Protein AF-A0A0A0N7A5-F1 (afdb_monomer)

Mean predicted aligned error: 13.53 Å

InterPro domains:
  IPR011050 Pectin lyase fold/virulence factor [SSF51126] (2-72)
  IPR012334 Pectin lyase fold [G3DSA:2.160.20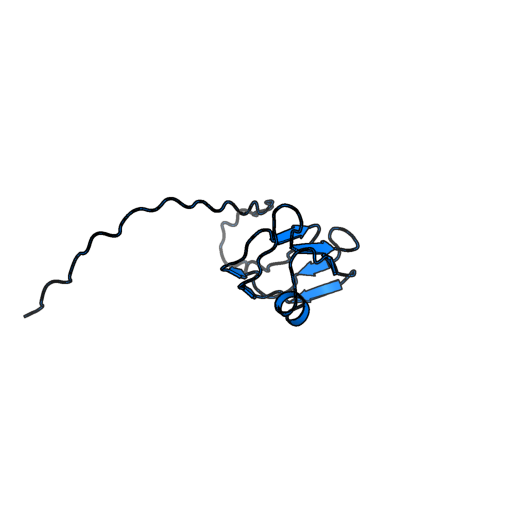.10] (1-86)
  IPR039513 PL-6 family [PF14592] (2-72)

pLDDT: mean 71.23, std 24.03, range [29.73, 95.0]

Solvent-accessible surface area (backbone atoms only — not comparable to full-atom values): 6859 Å² total; per-residue (Å²): 98,73,64,61,55,73,68,55,48,56,51,37,74,49,71,34,60,75,43,77,40,60,48,48,74,36,67,69,40,58,27,38,98,91,28,37,25,37,38,33,26,70,44,71,57,39,21,27,35,62,39,75,58,83,40,82,41,80,53,37,49,68,47,80,41,43,61,29,78,51,76,79,73,81,88,80,64,101,78,78,82,84,84,84,71,84,85,77,86,75,86,82,87,76,90,74,86,84,74,88,76,82,83,81,86,84,129

Foldseek 3Di:
DVVCLVPFAFQAEAEDEQDEDAEEERELHEYDPVGAHEYEYPAQARHEHAHYDYHYYNYYRYYYYRYHYDDPPVPDDPDDDDPPDDDDPDPDDDDDDDDDDDDDDDD

Secondary structure (DSSP, 8-state):
-HHHHHH--TT-EEEE-SEEEE--EEES-B--SSS-EEEEESSTTTEEEEES--EEES-BSEEEESEEE-------SS-PPP-------------------PPPPP-

Structure (mmCIF, N/CA/C/O backbone):
data_AF-A0A0A0N7A5-F1
#
_entry.id   AF-A0A0A0N7A5-F1
#
loop_
_atom_site.group_PDB
_atom_site.id
_atom_site.type_symbol
_atom_site.label_atom_id
_atom_site.label_alt_id
_atom_site.label_comp_id
_atom_site.label_asym_id
_atom_site.label_entity_id
_atom_site.label_seq_id
_atom_site.pdbx_PDB_ins_code
_atom_site.Cartn_x
_atom_site.Cartn_y
_atom_site.Cartn_z
_atom_site.occupancy
_atom_site.B_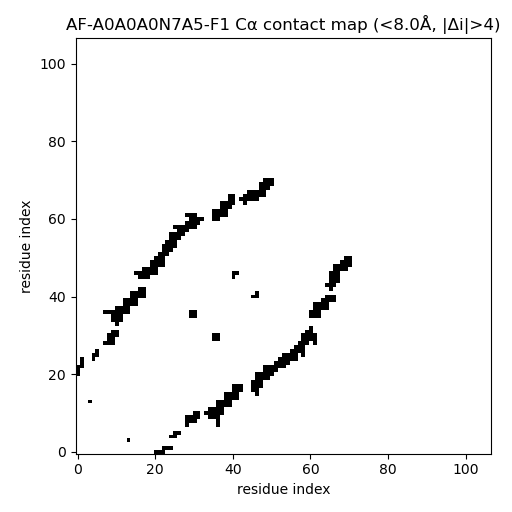iso_or_equiv
_atom_site.auth_seq_id
_atom_site.auth_comp_id
_atom_site.auth_asym_id
_atom_site.auth_atom_id
_atom_site.pdbx_PDB_model_num
ATOM 1 N N . MET A 1 1 ? -3.983 5.374 -8.886 1.00 60.38 1 MET A N 1
ATOM 2 C CA . MET A 1 1 ? -4.186 5.183 -7.429 1.00 60.38 1 MET A CA 1
ATOM 3 C C . MET A 1 1 ? -5.210 6.120 -6.815 1.00 60.38 1 MET A C 1
ATOM 5 O O . MET A 1 1 ? -6.037 5.637 -6.059 1.00 60.38 1 MET A O 1
ATOM 9 N N . LYS A 1 2 ? -5.195 7.425 -7.121 1.00 62.59 2 LYS A N 1
ATOM 10 C CA . LYS A 1 2 ? -6.071 8.411 -6.460 1.00 62.59 2 LYS A CA 1
ATOM 11 C C . LYS A 1 2 ? -7.569 8.039 -6.469 1.00 62.59 2 LYS A C 1
ATOM 13 O O . LYS A 1 2 ? -8.227 8.218 -5.454 1.00 62.59 2 LYS A O 1
ATOM 18 N N . SER A 1 3 ? -8.066 7.459 -7.563 1.00 63.38 3 SER A N 1
ATOM 19 C CA . SER A 1 3 ? -9.452 6.977 -7.684 1.00 63.38 3 SER A CA 1
ATOM 20 C C . SER A 1 3 ? -9.720 5.738 -6.821 1.00 63.38 3 SER A C 1
ATOM 22 O O . SER A 1 3 ? -10.666 5.724 -6.049 1.00 63.38 3 SER A O 1
ATOM 24 N N . ALA A 1 4 ? -8.818 4.750 -6.845 1.00 72.06 4 ALA A N 1
ATOM 25 C CA . ALA A 1 4 ? -8.959 3.522 -6.058 1.00 72.06 4 ALA A CA 1
ATOM 26 C C . ALA A 1 4 ? -9.029 3.789 -4.543 1.00 72.06 4 ALA A C 1
ATOM 28 O O . ALA A 1 4 ? -9.800 3.149 -3.842 1.00 72.06 4 ALA A O 1
ATOM 29 N N . PHE A 1 5 ? -8.279 4.771 -4.028 1.00 81.50 5 PHE A N 1
ATOM 30 C CA . PHE A 1 5 ? -8.390 5.173 -2.617 1.00 81.50 5 PHE A CA 1
ATOM 31 C C . PHE A 1 5 ? -9.694 5.911 -2.318 1.00 81.50 5 PHE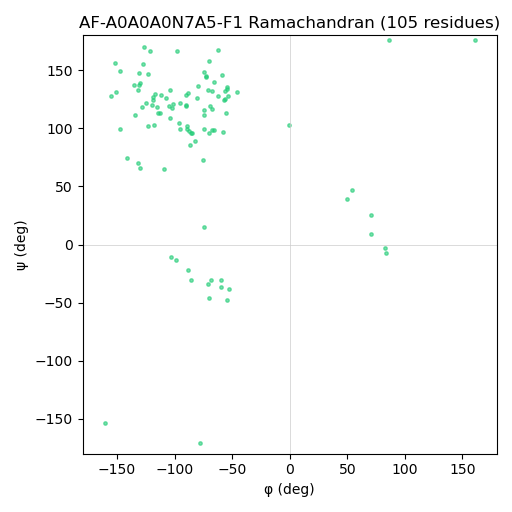 A C 1
ATOM 33 O O . PHE A 1 5 ? -10.223 5.774 -1.220 1.00 81.50 5 PHE A O 1
ATOM 40 N N . GLY A 1 6 ? -10.196 6.699 -3.273 1.00 81.56 6 GLY A N 1
ATOM 41 C CA . GLY A 1 6 ? -11.451 7.441 -3.154 1.00 81.56 6 GLY A CA 1
ATOM 42 C C . GLY A 1 6 ? -12.681 6.539 -3.118 1.00 81.56 6 GLY A C 1
ATOM 43 O O . GLY A 1 6 ? -13.631 6.864 -2.410 1.00 81.56 6 GLY A O 1
ATOM 44 N N . ASP A 1 7 ? -12.621 5.383 -3.774 1.00 84.44 7 ASP A N 1
ATOM 45 C CA . ASP A 1 7 ? -13.747 4.450 -3.880 1.00 84.44 7 ASP A CA 1
ATOM 46 C C . ASP A 1 7 ? -13.674 3.290 -2.881 1.00 84.44 7 ASP A C 1
ATOM 48 O O . ASP A 1 7 ? -14.690 2.653 -2.635 1.00 84.44 7 ASP A O 1
ATOM 52 N N . ALA A 1 8 ? -12.523 3.077 -2.231 1.00 87.00 8 ALA A N 1
ATOM 53 C CA . ALA A 1 8 ? -12.317 1.949 -1.323 1.00 87.00 8 ALA A CA 1
ATOM 54 C C . ALA A 1 8 ? -13.377 1.861 -0.208 1.00 87.00 8 ALA A C 1
ATOM 56 O O . ALA A 1 8 ? -13.679 2.864 0.456 1.00 87.00 8 ALA A O 1
ATOM 57 N N . GLN A 1 9 ? -13.895 0.659 0.013 1.00 90.88 9 GLN A N 1
ATOM 58 C CA . GLN A 1 9 ? -1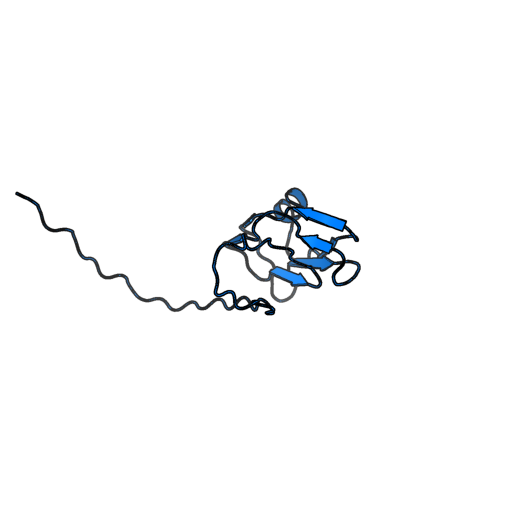4.877 0.281 1.025 1.00 90.88 9 GLN A CA 1
ATOM 59 C C . GLN A 1 9 ? -14.308 -0.806 1.947 1.00 90.88 9 GLN A C 1
ATOM 61 O O . GLN A 1 9 ? -13.267 -1.398 1.664 1.00 90.88 9 GLN A O 1
ATOM 66 N N . ALA A 1 10 ? -14.972 -1.051 3.079 1.00 90.69 10 ALA A N 1
ATOM 67 C CA . ALA A 1 10 ? -14.597 -2.131 3.989 1.00 90.69 10 ALA A CA 1
ATOM 68 C C . ALA A 1 10 ? -14.549 -3.480 3.247 1.00 90.69 10 ALA A C 1
ATOM 70 O O . ALA A 1 10 ? -15.433 -3.777 2.447 1.00 90.69 10 ALA A O 1
ATOM 71 N N . GLY A 1 11 ? -13.504 -4.269 3.501 1.00 91.31 11 GLY A N 1
ATOM 72 C CA . GLY A 1 11 ? -13.267 -5.553 2.836 1.00 91.31 11 GLY A CA 1
ATOM 73 C C . GLY A 1 11 ? -12.569 -5.463 1.476 1.00 91.31 11 GLY A C 1
ATOM 74 O O . GLY A 1 11 ? -12.171 -6.499 0.939 1.00 91.31 11 GLY A O 1
ATOM 75 N N . ASP A 1 12 ? -12.366 -4.262 0.925 1.00 93.44 12 ASP A N 1
ATOM 76 C CA . ASP A 1 12 ? -11.701 -4.125 -0.367 1.00 93.44 12 ASP A CA 1
ATOM 77 C C . ASP A 1 12 ? -10.239 -4.568 -0.320 1.00 93.44 12 ASP A C 1
ATOM 79 O O . ASP A 1 12 ? -9.465 -4.248 0.592 1.00 93.44 12 ASP A O 1
ATOM 83 N N . ARG A 1 13 ? -9.841 -5.250 -1.396 1.00 94.06 13 ARG A N 1
ATOM 84 C CA . ARG A 1 13 ? -8.457 -5.618 -1.674 1.00 94.06 13 ARG A CA 1
ATOM 85 C C . ARG A 1 13 ? -7.985 -4.962 -2.960 1.00 94.06 13 ARG A C 1
ATOM 87 O O . ARG A 1 13 ? -8.279 -5.419 -4.062 1.00 94.06 13 ARG A O 1
ATOM 94 N N . ILE A 1 14 ? -7.198 -3.907 -2.809 1.00 92.31 14 ILE A N 1
ATOM 95 C CA . ILE A 1 14 ? -6.594 -3.165 -3.911 1.00 92.31 14 ILE A CA 1
ATOM 96 C C . ILE A 1 14 ? -5.242 -3.804 -4.224 1.00 92.31 14 ILE A C 1
ATOM 98 O O . ILE A 1 14 ? -4.260 -3.587 -3.513 1.00 92.31 14 ILE A O 1
ATOM 102 N N . VAL A 1 15 ? -5.193 -4.603 -5.290 1.00 94.12 15 VAL A N 1
ATOM 103 C CA . VAL A 1 15 ? -3.952 -5.217 -5.780 1.00 94.12 15 VAL A CA 1
ATOM 104 C C . VAL A 1 15 ? -3.284 -4.295 -6.793 1.00 94.12 15 VAL A C 1
ATOM 106 O O . VAL A 1 15 ? -3.911 -3.835 -7.747 1.00 94.12 15 VAL A O 1
ATOM 109 N N . LEU A 1 16 ? -2.003 -4.022 -6.583 1.00 92.06 16 LEU A N 1
ATOM 110 C CA . LEU A 1 16 ? -1.194 -3.177 -7.447 1.00 92.06 16 LEU A CA 1
ATOM 111 C C . LEU A 1 16 ? -0.259 -4.045 -8.271 1.00 92.06 16 LEU A C 1
ATOM 113 O O . LEU A 1 16 ? 0.583 -4.741 -7.707 1.00 92.06 16 LEU A O 1
ATOM 117 N N . ALA A 1 17 ? -0.396 -3.975 -9.588 1.00 95.00 17 ALA A N 1
ATOM 118 C CA . ALA A 1 17 ? 0.530 -4.622 -10.505 1.00 95.00 17 ALA A CA 1
ATOM 119 C C . ALA A 1 17 ? 1.955 -4.051 -10.370 1.00 95.00 17 ALA A C 1
ATOM 121 O O . ALA A 1 17 ? 2.185 -2.999 -9.764 1.00 95.00 17 ALA A O 1
ATOM 122 N N . ASP A 1 18 ? 2.914 -4.749 -10.969 1.00 94.50 18 ASP A N 1
ATOM 123 C CA . ASP A 1 18 ? 4.291 -4.272 -11.087 1.00 94.50 18 ASP A CA 1
ATOM 124 C C . ASP A 1 18 ? 4.319 -2.916 -11.812 1.00 94.50 18 ASP A C 1
ATOM 126 O O . ASP A 1 18 ? 3.819 -2.781 -12.932 1.00 94.50 18 ASP A O 1
ATOM 130 N N . GLY A 1 19 ? 4.915 -1.900 -11.190 1.00 92.19 19 GLY A N 1
ATOM 131 C CA . GLY A 1 19 ? 4.976 -0.567 -11.779 1.00 92.19 19 GLY A CA 1
ATOM 132 C C . GLY A 1 19 ? 5.271 0.549 -10.787 1.00 92.19 19 GLY A C 1
ATOM 133 O O . GLY A 1 19 ? 5.355 0.338 -9.577 1.00 92.19 19 GLY A O 1
ATOM 134 N N . THR A 1 20 ? 5.410 1.759 -11.326 1.00 91.50 20 THR A N 1
ATOM 135 C CA . THR A 1 20 ? 5.645 2.979 -10.548 1.00 91.50 20 THR A CA 1
ATOM 136 C C . THR A 1 20 ? 4.368 3.803 -10.457 1.00 91.50 20 THR A C 1
ATOM 138 O O . THR A 1 20 ? 3.708 4.064 -11.463 1.00 91.50 20 THR A O 1
ATOM 141 N N . TYR A 1 21 ? 4.043 4.255 -9.252 1.00 88.88 21 TYR A N 1
ATOM 142 C CA . TYR A 1 21 ? 2.828 4.989 -8.942 1.00 88.88 21 TYR A CA 1
ATOM 143 C C . TYR A 1 21 ? 3.129 6.250 -8.133 1.00 88.88 21 TYR A C 1
ATOM 145 O O . TYR A 1 21 ? 4.023 6.267 -7.286 1.00 88.88 21 TYR A O 1
ATOM 153 N N . SER A 1 22 ? 2.320 7.286 -8.349 1.00 87.44 22 SER A N 1
ATOM 154 C CA . SER A 1 22 ? 2.223 8.418 -7.427 1.00 87.44 22 SER A CA 1
ATOM 155 C C . SER A 1 22 ? 1.170 8.116 -6.362 1.00 87.44 22 SER A C 1
ATOM 157 O O . SER A 1 22 ? 0.036 7.737 -6.691 1.00 87.44 22 SER A O 1
ATOM 159 N N . ILE A 1 23 ? 1.528 8.303 -5.093 1.00 86.19 23 ILE A N 1
ATOM 160 C CA . ILE A 1 23 ? 0.613 8.138 -3.962 1.00 86.19 23 ILE A CA 1
ATOM 161 C C . ILE A 1 23 ? 0.048 9.485 -3.508 1.00 86.19 23 ILE A C 1
ATOM 163 O O . ILE A 1 23 ? 0.511 10.556 -3.897 1.00 86.19 23 ILE A O 1
ATOM 167 N N . GLY A 1 24 ? -0.995 9.436 -2.689 1.00 85.62 24 GLY A N 1
ATOM 168 C CA . GLY A 1 24 ? -1.572 10.631 -2.104 1.00 85.62 24 GLY A CA 1
ATOM 169 C C . GLY A 1 24 ? -2.408 10.307 -0.880 1.00 85.62 24 GLY A C 1
ATOM 170 O O . GLY A 1 24 ? -2.201 9.301 -0.205 1.00 85.62 24 GLY A O 1
ATOM 171 N N . LYS A 1 25 ? -3.378 11.179 -0.623 1.00 84.44 25 LYS A N 1
ATOM 172 C CA . LYS A 1 25 ? -4.208 11.135 0.572 1.00 84.44 25 LYS A CA 1
ATOM 173 C C . LYS A 1 25 ? -5.337 10.103 0.487 1.00 84.44 25 LYS A C 1
ATOM 175 O O . LYS A 1 25 ? -6.059 10.051 -0.507 1.00 84.44 25 LYS A O 1
ATOM 180 N N . MET A 1 26 ? -5.521 9.360 1.572 1.00 84.06 26 MET A N 1
ATOM 181 C CA . MET A 1 26 ? -6.651 8.485 1.863 1.00 84.06 26 MET A CA 1
ATOM 182 C C . MET A 1 26 ? -7.378 9.049 3.091 1.00 84.06 26 MET A C 1
ATOM 184 O O . MET A 1 26 ? -6.777 9.241 4.149 1.00 84.06 26 MET A O 1
ATOM 188 N N . THR A 1 27 ? -8.647 9.434 2.941 1.00 86.94 27 THR A N 1
ATOM 189 C CA . THR A 1 27 ? -9.404 10.119 4.005 1.00 86.94 27 THR A CA 1
ATOM 190 C C . THR A 1 27 ? -10.799 9.550 4.166 1.00 86.94 27 THR A C 1
ATOM 192 O O . THR A 1 27 ? -11.482 9.331 3.170 1.00 86.94 27 THR A O 1
ATOM 195 N N . GLY A 1 28 ? -11.231 9.355 5.415 1.00 84.94 28 GLY A N 1
ATOM 196 C CA . GLY A 1 28 ? -12.581 8.879 5.721 1.00 84.94 28 GLY A CA 1
ATOM 197 C C . GLY A 1 28 ? -12.808 7.413 5.356 1.00 84.94 28 GLY A C 1
ATOM 198 O O . GLY A 1 28 ? -13.938 7.031 5.056 1.00 84.94 28 GLY A O 1
ATOM 199 N N . LYS A 1 29 ? -11.744 6.604 5.309 1.00 87.00 29 LYS A N 1
ATOM 200 C CA . LYS A 1 29 ? -11.803 5.214 4.857 1.00 87.00 29 LYS A CA 1
ATOM 201 C C . LYS A 1 29 ? -11.738 4.276 6.046 1.00 87.00 29 LYS A C 1
ATOM 203 O O . LYS A 1 29 ? -10.708 4.157 6.697 1.00 87.00 29 LYS A O 1
ATOM 208 N N . ASN A 1 30 ? -12.864 3.639 6.338 1.00 88.31 30 ASN A N 1
ATOM 209 C CA . ASN A 1 30 ? -13.049 2.872 7.560 1.00 88.31 30 ASN A CA 1
ATOM 210 C C . ASN A 1 30 ? -13.428 1.440 7.196 1.00 88.31 30 ASN A C 1
ATOM 212 O O . ASN A 1 30 ? -14.566 1.177 6.814 1.00 88.31 30 ASN A O 1
ATOM 216 N N . GLY A 1 31 ? -12.451 0.541 7.287 1.00 87.50 31 GLY A N 1
ATOM 217 C CA . GLY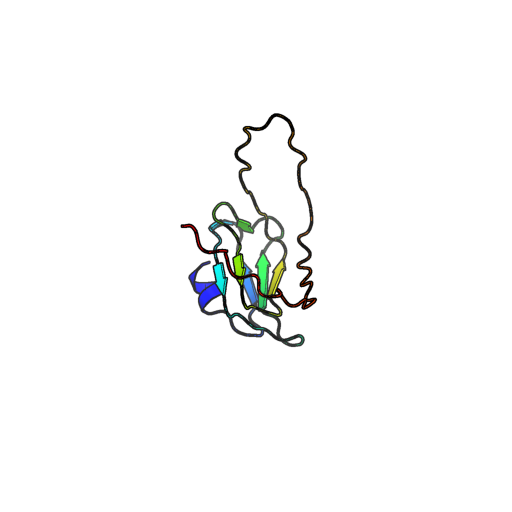 A 1 31 ? -12.709 -0.892 7.336 1.00 87.50 31 GLY A CA 1
ATOM 218 C C . GLY A 1 31 ? -13.175 -1.319 8.726 1.00 87.50 31 GLY A C 1
ATOM 219 O O . GLY A 1 31 ? -13.395 -0.496 9.619 1.00 87.50 31 GLY A O 1
ATOM 220 N N . THR A 1 32 ? -13.263 -2.627 8.931 1.00 88.56 32 THR A N 1
ATOM 221 C CA . THR A 1 32 ? -13.488 -3.226 10.252 1.00 88.56 32 THR A CA 1
ATOM 222 C C . THR A 1 32 ? -12.417 -4.269 10.553 1.00 88.56 32 THR A C 1
ATOM 224 O O . THR A 1 32 ? -11.657 -4.662 9.672 1.00 88.56 32 THR A O 1
ATOM 227 N N . ALA A 1 33 ? -12.358 -4.757 11.794 1.00 89.00 33 ALA A N 1
ATOM 228 C CA . ALA A 1 33 ? -11.447 -5.845 12.154 1.00 89.00 33 ALA A CA 1
ATOM 229 C C . ALA A 1 33 ? -11.697 -7.130 11.337 1.00 89.00 33 ALA A C 1
ATOM 231 O O . ALA A 1 33 ? -10.761 -7.886 11.094 1.00 89.00 33 ALA A O 1
ATOM 232 N N . ALA A 1 34 ? -12.947 -7.372 10.925 1.00 92.12 34 ALA A N 1
ATOM 233 C CA . ALA A 1 34 ? -13.318 -8.513 10.090 1.00 92.12 34 ALA A CA 1
ATOM 234 C C . ALA A 1 34 ? -13.130 -8.230 8.590 1.00 92.12 34 ALA A C 1
ATOM 236 O O . ALA A 1 34 ? -12.826 -9.141 7.826 1.00 92.12 34 ALA A O 1
ATOM 237 N N . GLU A 1 35 ? -13.291 -6.972 8.179 1.00 92.44 35 GLU A N 1
ATOM 238 C CA . GLU A 1 35 ? -13.266 -6.531 6.783 1.00 92.44 35 GLU A CA 1
ATOM 239 C C . GLU A 1 35 ? -12.348 -5.304 6.634 1.00 92.44 35 GLU A C 1
ATOM 241 O O . GLU A 1 35 ? -12.821 -4.172 6.448 1.00 92.44 35 GLU A O 1
ATOM 246 N N . PRO A 1 36 ? -11.023 -5.484 6.775 1.00 92.12 36 PRO A N 1
ATOM 247 C CA . PRO A 1 36 ? -10.075 -4.393 6.609 1.00 92.12 36 PRO A CA 1
ATOM 248 C C . PRO A 1 36 ? -9.987 -3.970 5.139 1.00 92.12 36 PRO A C 1
ATOM 250 O O . PRO A 1 36 ? -10.281 -4.745 4.231 1.00 92.12 36 PRO A O 1
ATOM 253 N N . ILE A 1 37 ? -9.534 -2.740 4.905 1.00 91.00 37 ILE A N 1
ATOM 254 C CA . ILE A 1 37 ? -9.175 -2.255 3.569 1.00 91.00 37 ILE A CA 1
ATOM 255 C C . ILE A 1 37 ? -7.696 -2.560 3.355 1.00 91.00 37 ILE A C 1
ATOM 257 O O . ILE A 1 37 ? -6.851 -2.070 4.104 1.00 91.00 37 ILE A O 1
ATOM 261 N N . THR A 1 38 ? -7.368 -3.352 2.338 1.00 93.38 38 THR A N 1
ATOM 262 C CA . THR A 1 38 ? -5.995 -3.820 2.097 1.00 93.38 38 THR A CA 1
ATOM 263 C C . THR A 1 38 ? -5.466 -3.299 0.768 1.00 93.38 38 THR A C 1
ATOM 265 O O . THR A 1 38 ? -6.104 -3.435 -0.275 1.00 93.38 38 THR A O 1
ATOM 268 N N . VAL A 1 39 ? -4.273 -2.709 0.787 1.00 93.06 39 VAL A N 1
ATOM 269 C CA . VAL A 1 39 ? -3.544 -2.284 -0.413 1.00 93.06 39 VAL A CA 1
ATOM 270 C C . VAL A 1 39 ? -2.280 -3.123 -0.517 1.00 93.06 39 VAL A C 1
ATOM 272 O O . VAL A 1 39 ? -1.391 -3.012 0.324 1.00 93.06 39 VAL A O 1
ATOM 275 N N . VAL A 1 40 ? -2.186 -3.971 -1.539 1.00 94.56 40 VAL A N 1
ATOM 276 C CA . VAL A 1 40 ? -1.119 -4.973 -1.646 1.00 94.56 40 VAL A CA 1
ATOM 277 C C . VAL A 1 40 ? -0.444 -4.940 -3.010 1.00 94.56 40 VAL A C 1
ATOM 279 O O . VAL A 1 40 ? -1.107 -4.820 -4.037 1.00 94.56 40 VAL A O 1
ATOM 282 N N . ALA A 1 41 ? 0.880 -5.069 -3.036 1.00 94.81 41 ALA A N 1
ATOM 283 C CA . ALA A 1 41 ? 1.601 -5.320 -4.281 1.00 94.81 41 ALA A CA 1
ATOM 284 C C . ALA A 1 41 ? 1.343 -6.752 -4.775 1.00 94.81 41 ALA A C 1
ATOM 286 O O . ALA A 1 41 ? 1.475 -7.699 -4.000 1.00 94.81 41 ALA A O 1
ATOM 287 N N . GLU A 1 42 ? 1.036 -6.916 -6.062 1.00 93.56 42 GLU A N 1
ATOM 288 C CA . GLU A 1 42 ? 0.923 -8.220 -6.727 1.00 93.56 42 GLU A CA 1
ATOM 289 C C . GLU A 1 42 ? 2.208 -9.030 -6.531 1.00 93.56 42 GLU A C 1
ATOM 291 O O . GLU A 1 42 ? 2.170 -10.171 -6.073 1.00 93.56 42 GLU A O 1
ATOM 296 N N . ASN A 1 43 ? 3.356 -8.391 -6.770 1.00 93.00 43 ASN A N 1
ATOM 297 C CA . ASN A 1 43 ? 4.665 -8.915 -6.421 1.00 93.00 43 ASN A CA 1
ATOM 298 C C . ASN A 1 43 ? 5.343 -7.974 -5.425 1.00 93.00 43 ASN A C 1
ATOM 300 O O . ASN A 1 43 ? 5.546 -6.783 -5.685 1.00 93.00 43 ASN A O 1
ATOM 304 N N . ARG A 1 44 ? 5.736 -8.521 -4.273 1.00 93.06 44 ARG A N 1
ATOM 305 C CA . ARG A 1 44 ? 6.369 -7.752 -3.196 1.00 93.06 44 ARG A CA 1
ATOM 306 C C . ARG A 1 44 ? 7.586 -6.973 -3.711 1.00 93.06 44 ARG A C 1
ATOM 308 O O . ARG A 1 44 ? 8.494 -7.543 -4.308 1.00 93.06 44 ARG A O 1
ATOM 315 N N . GLY A 1 45 ? 7.602 -5.673 -3.430 1.00 91.25 45 GLY A N 1
ATOM 316 C CA . GLY A 1 45 ? 8.674 -4.750 -3.792 1.00 91.25 45 GLY A CA 1
ATOM 317 C C . GLY A 1 45 ? 8.605 -4.212 -5.220 1.00 91.25 45 GLY A C 1
ATOM 318 O O . GLY A 1 45 ? 9.435 -3.384 -5.568 1.00 91.25 45 GLY A O 1
ATOM 319 N N . LYS A 1 46 ? 7.6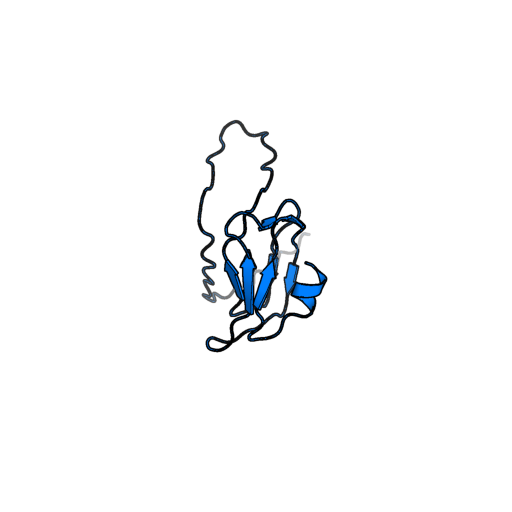42 -4.643 -6.044 1.00 91.50 46 LYS A N 1
ATOM 320 C CA . LYS A 1 46 ? 7.540 -4.202 -7.443 1.00 91.50 46 LYS A CA 1
ATOM 321 C C . LYS A 1 46 ? 6.454 -3.160 -7.710 1.00 91.50 46 LYS A C 1
ATOM 323 O O . LYS A 1 46 ? 6.456 -2.555 -8.778 1.00 91.50 46 LYS A O 1
ATOM 328 N N . ALA A 1 47 ? 5.568 -2.911 -6.745 1.00 93.94 47 ALA A N 1
ATOM 329 C CA . ALA A 1 47 ? 4.713 -1.729 -6.740 1.00 93.94 47 ALA A CA 1
ATOM 330 C C . ALA A 1 47 ? 5.469 -0.579 -6.057 1.00 93.94 47 ALA A C 1
ATOM 332 O O . ALA A 1 47 ? 5.537 -0.501 -4.825 1.00 93.94 47 ALA A O 1
ATOM 333 N N . VAL A 1 48 ? 6.083 0.278 -6.868 1.00 92.62 48 VAL A N 1
ATOM 334 C CA . VAL A 1 48 ? 6.969 1.355 -6.424 1.00 92.62 48 VAL A CA 1
ATOM 335 C C . VAL A 1 48 ? 6.187 2.656 -6.298 1.00 92.62 48 VAL A C 1
ATOM 337 O O . VAL A 1 48 ? 5.624 3.161 -7.262 1.00 92.62 48 VAL A O 1
ATOM 340 N N . ILE A 1 49 ? 6.182 3.236 -5.108 1.00 89.94 49 ILE A N 1
ATOM 341 C CA . ILE A 1 49 ? 5.702 4.583 -4.842 1.00 89.94 49 ILE A CA 1
ATOM 342 C C . ILE A 1 49 ? 6.854 5.548 -5.112 1.00 89.94 49 ILE A C 1
ATOM 344 O O . ILE A 1 49 ? 7.741 5.733 -4.275 1.00 89.94 49 ILE A O 1
ATOM 348 N N . GLY A 1 50 ? 6.850 6.097 -6.327 1.00 86.75 50 GLY A N 1
ATOM 349 C CA . GLY A 1 50 ? 7.917 6.947 -6.857 1.00 86.75 50 GLY A CA 1
ATOM 350 C C . GLY A 1 50 ? 7.761 8.429 -6.542 1.00 86.75 50 GLY A C 1
ATOM 351 O O . GLY A 1 50 ? 8.737 9.169 -6.589 1.00 86.75 50 GLY A O 1
ATOM 352 N N . ASP A 1 51 ? 6.537 8.857 -6.244 1.00 83.69 51 ASP A N 1
ATOM 353 C CA . ASP A 1 51 ? 6.192 10.260 -6.048 1.00 83.69 51 ASP A CA 1
ATOM 354 C C . ASP A 1 51 ? 4.996 10.406 -5.095 1.00 83.69 51 ASP A C 1
ATOM 356 O O . ASP A 1 51 ? 4.166 9.500 -4.953 1.00 83.69 51 ASP A O 1
ATOM 360 N N . GLY A 1 52 ? 4.898 11.573 -4.464 1.00 82.56 52 GLY A N 1
ATOM 361 C CA . GLY A 1 52 ? 3.850 11.931 -3.518 1.00 82.56 52 GLY A CA 1
ATOM 362 C C . GLY A 1 52 ? 4.120 11.509 -2.073 1.00 82.56 52 GLY A C 1
ATOM 363 O O . GLY A 1 52 ? 5.110 10.860 -1.737 1.00 82.56 52 GLY A O 1
ATOM 364 N N . GLN A 1 53 ? 3.199 11.907 -1.199 1.00 82.56 53 GLN A N 1
ATOM 365 C CA . GLN A 1 53 ? 3.221 11.607 0.229 1.00 82.56 53 GLN A CA 1
ATOM 366 C C . GLN A 1 53 ? 1.978 10.794 0.586 1.00 82.56 53 GLN A C 1
ATOM 368 O O . GLN A 1 53 ? 0.854 11.191 0.265 1.00 82.56 53 GLN A O 1
ATOM 373 N N . LEU A 1 54 ? 2.180 9.647 1.237 1.00 85.31 54 LEU A N 1
ATOM 374 C CA . LEU A 1 54 ? 1.077 8.867 1.782 1.00 85.31 54 LEU A CA 1
ATOM 375 C C . LEU A 1 54 ? 0.552 9.570 3.034 1.00 85.31 54 LEU A C 1
ATOM 377 O O . LEU A 1 54 ? 1.253 9.679 4.037 1.00 85.31 54 LEU A O 1
ATOM 381 N N . GLU A 1 55 ? -0.693 10.023 2.964 1.00 86.19 55 GLU A N 1
ATOM 382 C CA . GLU A 1 55 ? -1.418 10.584 4.099 1.00 86.19 55 GLU A CA 1
ATOM 383 C C . GLU A 1 55 ? -2.662 9.742 4.358 1.00 86.19 55 GLU A C 1
ATOM 385 O O . GLU A 1 55 ? -3.535 9.648 3.496 1.00 86.19 55 GLU A O 1
ATOM 390 N N . VAL A 1 56 ? -2.768 9.159 5.550 1.00 85.44 56 VAL A N 1
ATOM 391 C CA . VAL A 1 56 ? -3.954 8.419 5.995 1.00 85.44 56 VAL A CA 1
ATOM 392 C C . VAL A 1 56 ? -4.588 9.219 7.126 1.00 85.44 56 VAL A C 1
ATOM 394 O O . VAL A 1 56 ? -3.975 9.407 8.171 1.00 85.44 56 VAL A O 1
ATOM 397 N N . ALA A 1 57 ? -5.787 9.754 6.899 1.00 86.56 57 ALA A N 1
ATOM 398 C CA . ALA A 1 57 ? -6.445 10.662 7.839 1.00 86.56 57 ALA A CA 1
ATOM 399 C C . ALA A 1 57 ? -7.893 10.239 8.102 1.00 86.56 57 ALA A C 1
ATOM 401 O O . ALA A 1 57 ? -8.614 9.892 7.165 1.00 86.56 57 ALA A O 1
ATOM 402 N N . GLY A 1 58 ? -8.335 10.274 9.364 1.00 85.00 58 GLY A N 1
ATOM 403 C CA . GLY A 1 58 ? -9.711 9.911 9.743 1.00 85.00 58 GLY A CA 1
ATOM 404 C C . GLY A 1 58 ? -10.154 8.565 9.161 1.00 85.00 58 GLY A C 1
ATOM 405 O O . GLY A 1 58 ? -11.251 8.461 8.623 1.00 85.00 58 GLY A O 1
ATOM 406 N N . SER A 1 59 ? -9.235 7.601 9.139 1.00 89.38 59 SER A N 1
ATOM 407 C CA . SER A 1 59 ? -9.391 6.289 8.515 1.00 89.38 59 SER A CA 1
ATOM 408 C C . SER A 1 59 ? -9.046 5.218 9.548 1.00 89.38 59 SER A C 1
ATOM 410 O O . SER A 1 59 ? -8.309 5.491 10.495 1.00 89.38 59 SER A O 1
ATOM 412 N N . SER A 1 60 ? -9.576 4.009 9.400 1.00 88.56 60 SER A N 1
ATOM 413 C CA . SER A 1 60 ? -9.380 2.910 10.354 1.00 88.56 60 SER A CA 1
ATOM 414 C C . SER A 1 60 ? -9.368 1.565 9.637 1.00 88.56 60 SER A C 1
ATOM 416 O O . SER A 1 60 ? -10.039 1.408 8.617 1.00 88.56 60 SER A O 1
ATOM 418 N N . TYR A 1 61 ? -8.619 0.595 10.175 1.00 92.19 61 TYR A N 1
ATOM 419 C CA . TYR A 1 61 ? -8.466 -0.751 9.599 1.00 92.19 61 TYR A CA 1
ATOM 420 C C . TYR A 1 61 ? -8.009 -0.733 8.130 1.00 92.19 61 TYR A C 1
ATOM 422 O O . TYR A 1 61 ? -8.576 -1.412 7.275 1.00 92.19 61 TYR A O 1
ATOM 430 N N . VAL A 1 62 ? -6.984 0.074 7.845 1.00 90.62 62 VAL A N 1
ATOM 431 C CA . VAL A 1 62 ? -6.353 0.186 6.525 1.00 90.62 62 VAL A CA 1
ATOM 432 C C . VAL A 1 62 ? -4.942 -0.379 6.604 1.00 90.62 62 VAL A C 1
ATOM 434 O O . VAL A 1 62 ? -4.166 0.044 7.459 1.00 90.62 62 VAL A O 1
ATOM 437 N N . THR A 1 63 ? -4.588 -1.291 5.701 1.00 91.75 63 THR A N 1
ATOM 438 C CA . THR A 1 63 ? -3.251 -1.891 5.647 1.00 91.75 63 THR A CA 1
ATOM 439 C C . THR A 1 63 ? -2.592 -1.695 4.284 1.00 91.75 63 THR A C 1
ATOM 441 O O . THR A 1 63 ? -3.248 -1.681 3.242 1.00 91.75 63 THR A O 1
ATOM 444 N N . PHE A 1 64 ? -1.267 -1.543 4.300 1.00 91.88 64 PHE A N 1
ATOM 445 C CA . PHE A 1 64 ? -0.429 -1.429 3.108 1.00 91.88 64 PHE A CA 1
ATOM 446 C C . PHE A 1 64 ? 0.662 -2.495 3.167 1.00 91.88 64 PHE A C 1
ATOM 448 O O . PHE A 1 64 ? 1.455 -2.519 4.107 1.00 91.88 64 PHE A O 1
ATOM 455 N N . GLU A 1 65 ? 0.729 -3.364 2.162 1.00 92.69 65 GLU A N 1
ATOM 456 C CA . GLU A 1 65 ? 1.612 -4.526 2.178 1.00 92.69 65 GLU A CA 1
ATOM 457 C C . GLU A 1 65 ? 2.414 -4.678 0.885 1.00 92.69 65 GLU A C 1
ATOM 459 O O . GLU A 1 65 ? 1.900 -4.619 -0.231 1.00 92.69 65 GLU A O 1
ATOM 464 N N . GLY A 1 66 ? 3.716 -4.923 1.036 1.00 91.06 66 GLY A N 1
ATOM 465 C CA . GLY A 1 66 ? 4.600 -5.249 -0.083 1.00 91.06 66 GLY A CA 1
ATOM 466 C C . GLY A 1 66 ? 4.906 -4.096 -1.042 1.00 91.06 66 GLY A C 1
ATOM 467 O O . GLY A 1 66 ? 5.524 -4.343 -2.075 1.00 91.06 66 GLY A O 1
ATOM 468 N N . LEU A 1 67 ? 4.522 -2.864 -0.705 1.00 91.88 67 LEU A N 1
ATOM 469 C CA . LEU A 1 67 ? 4.870 -1.659 -1.459 1.00 91.88 67 LEU A CA 1
ATOM 470 C C . LEU A 1 67 ? 6.331 -1.268 -1.230 1.00 91.88 67 LEU A C 1
ATOM 472 O O . LEU A 1 67 ? 6.865 -1.450 -0.135 1.00 91.88 67 LEU A O 1
ATOM 476 N N . GLN A 1 68 ? 6.956 -0.671 -2.241 1.00 91.31 68 GLN A N 1
ATOM 477 C CA . GLN A 1 68 ? 8.263 -0.034 -2.110 1.00 91.31 68 GLN A CA 1
ATOM 478 C C . GLN A 1 68 ? 8.098 1.484 -2.155 1.00 91.31 68 GLN A C 1
ATOM 480 O O . GLN A 1 68 ? 7.545 1.999 -3.113 1.00 91.31 68 GLN A O 1
ATOM 485 N N . PHE A 1 69 ? 8.612 2.217 -1.167 1.00 87.25 69 PHE A N 1
ATOM 486 C CA . PHE A 1 69 ? 8.629 3.683 -1.192 1.00 87.25 69 PHE A CA 1
ATOM 487 C C . PHE A 1 69 ? 10.015 4.177 -1.591 1.00 87.25 69 PH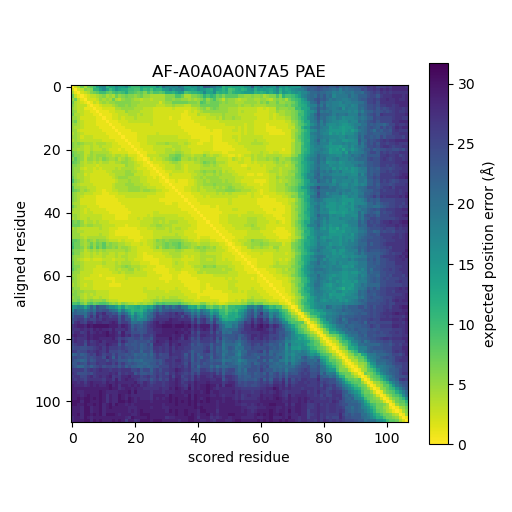E A C 1
ATOM 489 O O . PHE A 1 69 ? 10.997 3.887 -0.909 1.00 87.25 69 PHE A O 1
ATOM 496 N N . THR A 1 70 ? 10.102 4.932 -2.684 1.00 81.56 70 THR A N 1
ATOM 497 C CA . THR A 1 70 ? 11.348 5.566 -3.127 1.00 81.56 70 THR A CA 1
ATOM 498 C C . THR A 1 70 ? 11.247 7.066 -2.913 1.00 81.56 70 THR A C 1
ATOM 500 O O . THR A 1 70 ? 11.228 7.849 -3.857 1.00 81.56 70 THR A O 1
ATOM 503 N N . SER A 1 71 ? 11.155 7.488 -1.656 1.00 62.16 71 SER A N 1
ATOM 504 C CA . SER A 1 71 ? 11.262 8.905 -1.328 1.00 62.16 71 SER A CA 1
ATOM 505 C C . SER A 1 71 ? 12.690 9.352 -1.627 1.00 62.16 71 SER A C 1
ATOM 507 O O . SER A 1 71 ? 13.640 8.887 -0.990 1.00 62.16 71 SER A O 1
ATOM 509 N N . THR A 1 72 ? 12.876 10.276 -2.566 1.00 53.41 72 THR A N 1
ATOM 510 C CA . THR A 1 72 ? 14.137 11.010 -2.643 1.00 53.41 72 THR A CA 1
ATOM 511 C C . THR A 1 72 ? 14.216 11.899 -1.408 1.00 53.41 72 THR A C 1
ATOM 513 O O . THR A 1 72 ? 13.632 12.980 -1.369 1.00 53.41 72 THR A O 1
ATOM 516 N N . CYS A 1 73 ? 14.936 11.465 -0.371 1.00 46.38 73 CYS A N 1
ATOM 517 C CA . CYS A 1 73 ? 15.495 12.424 0.572 1.00 46.38 73 CYS A CA 1
ATOM 518 C C . CYS A 1 73 ? 16.331 13.385 -0.279 1.00 46.38 73 CYS A C 1
ATOM 520 O O . CYS A 1 73 ? 17.311 12.955 -0.890 1.00 46.38 73 CYS A O 1
ATOM 522 N N . HIS A 1 74 ? 15.926 14.654 -0.387 1.00 42.97 74 HIS A N 1
ATOM 523 C CA . HIS A 1 74 ? 16.782 15.684 -0.961 1.00 42.97 74 HIS A CA 1
ATOM 524 C C . HIS A 1 74 ? 18.066 15.707 -0.128 1.00 42.97 74 HIS A C 1
ATOM 526 O O . HIS A 1 74 ? 18.115 16.254 0.972 1.00 42.97 74 HIS A O 1
ATOM 532 N N . ARG A 1 75 ? 19.090 15.008 -0.626 1.00 43.41 75 ARG A N 1
ATOM 533 C CA . ARG A 1 75 ? 20.356 14.760 0.056 1.00 43.41 75 ARG A CA 1
ATOM 534 C C . ARG A 1 75 ? 21.205 16.026 0.039 1.00 43.41 75 ARG A C 1
ATOM 536 O O . ARG A 1 75 ? 22.197 16.083 -0.671 1.00 43.41 75 ARG A O 1
ATOM 543 N N . TRP A 1 76 ? 20.820 17.021 0.831 1.00 40.62 76 TRP A N 1
ATOM 544 C CA . TRP A 1 76 ? 21.638 18.176 1.208 1.00 40.62 76 TRP A CA 1
ATOM 545 C C . TRP A 1 76 ? 21.576 18.346 2.734 1.00 40.62 76 TRP A C 1
ATOM 547 O O . TRP A 1 76 ? 21.024 19.304 3.260 1.00 40.62 76 TRP A O 1
ATOM 557 N N . ALA A 1 77 ? 22.134 17.374 3.459 1.00 41.03 77 ALA A N 1
ATOM 558 C CA . ALA A 1 77 ? 22.555 17.535 4.851 1.00 41.03 77 ALA A CA 1
ATOM 559 C C . ALA A 1 77 ? 23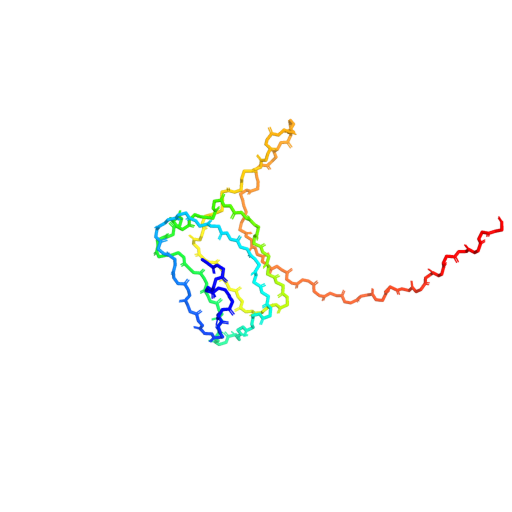.662 16.503 5.160 1.00 41.03 77 ALA A C 1
ATOM 561 O O . ALA A 1 77 ? 23.460 15.312 4.898 1.00 41.03 77 ALA A O 1
ATOM 562 N N . PRO A 1 78 ? 24.830 16.903 5.701 1.00 39.09 78 PRO A N 1
ATOM 563 C CA . PRO A 1 78 ? 25.995 16.027 5.855 1.00 39.09 78 PRO A CA 1
ATOM 564 C C . PRO A 1 78 ? 25.885 14.984 6.986 1.00 39.09 78 PRO A C 1
ATOM 566 O O . PRO A 1 78 ? 26.883 14.360 7.323 1.00 39.09 78 PRO A O 1
ATOM 569 N N . HIS A 1 79 ? 24.698 14.720 7.542 1.00 38.19 79 HIS A N 1
ATOM 570 C CA . HIS A 1 79 ? 24.495 13.705 8.586 1.00 38.19 79 HIS A CA 1
ATOM 571 C C . HIS A 1 79 ? 23.163 12.961 8.385 1.00 38.19 79 HIS A C 1
ATOM 573 O O . HIS A 1 79 ? 22.197 13.215 9.098 1.00 38.19 79 HIS A O 1
ATOM 579 N N . SER A 1 80 ? 23.058 12.059 7.404 1.00 40.19 80 SER A N 1
ATOM 580 C CA . SER A 1 80 ? 21.830 11.264 7.216 1.00 40.19 80 SER A CA 1
ATOM 581 C C . SER A 1 80 ? 21.993 9.844 7.757 1.00 40.19 80 SER A C 1
ATOM 583 O O . SER A 1 80 ? 22.808 9.060 7.275 1.00 40.19 80 SER A O 1
ATOM 585 N N . LYS A 1 81 ? 21.181 9.503 8.766 1.00 35.47 81 LYS A N 1
ATOM 586 C CA . LYS A 1 81 ? 20.830 8.113 9.070 1.00 35.47 81 LYS A CA 1
ATOM 587 C C . LYS A 1 81 ? 19.723 7.695 8.105 1.00 35.47 81 LYS A C 1
ATOM 589 O O . LYS A 1 81 ? 18.705 8.372 7.993 1.00 35.47 81 LYS A O 1
ATOM 594 N N . VAL A 1 82 ? 19.947 6.589 7.406 1.00 37.75 82 VAL A N 1
ATOM 595 C CA . VAL A 1 82 ? 18.948 5.923 6.566 1.00 37.75 82 VAL A CA 1
ATOM 596 C C . VAL A 1 82 ? 17.894 5.314 7.491 1.00 37.75 82 VAL A C 1
ATOM 598 O O . VAL A 1 82 ? 18.228 4.476 8.327 1.00 37.75 82 VAL A O 1
ATOM 601 N N . LEU A 1 83 ? 16.635 5.734 7.365 1.00 37.12 83 LEU A N 1
ATOM 602 C CA . LEU A 1 83 ? 15.511 5.046 8.000 1.00 37.12 83 LEU A CA 1
ATOM 603 C C . LEU A 1 83 ? 15.040 3.934 7.061 1.00 37.12 83 LEU A C 1
ATOM 605 O O . LEU A 1 83 ? 14.138 4.117 6.251 1.00 37.12 83 LEU A O 1
ATOM 609 N N . THR A 1 84 ? 15.685 2.775 7.171 1.00 41.97 84 THR A N 1
ATOM 610 C CA . THR A 1 84 ? 15.104 1.505 6.731 1.00 41.97 84 THR A CA 1
ATOM 611 C C . THR A 1 84 ? 14.260 1.002 7.897 1.00 41.97 84 THR A C 1
ATOM 613 O O . THR A 1 84 ? 14.802 0.442 8.846 1.00 41.97 84 THR A O 1
ATOM 616 N N . GLY A 1 85 ? 12.955 1.269 7.884 1.00 31.53 85 GLY A N 1
ATOM 617 C CA . GLY A 1 85 ? 12.067 0.892 8.983 1.00 31.53 85 GLY A CA 1
ATOM 618 C C . GLY A 1 85 ? 10.638 0.636 8.520 1.00 31.53 85 GLY A C 1
ATOM 619 O O . GLY A 1 85 ? 10.070 1.432 7.779 1.00 31.53 85 GLY A O 1
ATOM 620 N N . TYR A 1 86 ? 10.095 -0.498 8.964 1.00 37.44 86 TYR A N 1
ATOM 621 C CA . TYR A 1 86 ? 8.691 -0.899 8.878 1.00 37.44 86 TYR A CA 1
ATOM 622 C C . TYR A 1 86 ? 7.820 0.185 9.541 1.00 37.44 86 TYR A C 1
ATOM 624 O O . TYR A 1 86 ? 8.081 0.558 10.683 1.00 37.44 86 TYR A O 1
ATOM 632 N N . LEU A 1 87 ? 6.823 0.721 8.833 1.00 40.19 87 LEU A N 1
ATOM 633 C CA . LEU A 1 87 ? 5.902 1.713 9.389 1.00 40.19 87 LEU A CA 1
ATOM 634 C C . LEU A 1 87 ? 4.815 0.980 10.185 1.00 40.19 87 LEU A C 1
ATOM 636 O O . LEU A 1 87 ? 3.778 0.621 9.633 1.00 40.19 87 LEU A O 1
ATOM 640 N N . GLU A 1 88 ? 5.047 0.734 11.471 1.00 29.73 88 GLU A N 1
ATOM 641 C CA . GLU A 1 88 ? 3.940 0.438 12.380 1.00 29.73 88 GLU A CA 1
ATOM 642 C C . GLU A 1 88 ? 3.207 1.751 12.668 1.00 29.73 88 GLU A C 1
ATOM 644 O O . GLU A 1 88 ? 3.746 2.671 13.287 1.00 29.73 88 GLU A O 1
ATOM 649 N N . VAL A 1 89 ? 1.976 1.859 12.165 1.00 35.78 89 VAL A N 1
ATOM 650 C CA . VAL A 1 89 ? 1.044 2.917 12.558 1.00 35.78 89 VAL A CA 1
ATOM 651 C C . VAL A 1 89 ? 0.626 2.630 13.998 1.00 35.78 89 VAL A C 1
ATOM 653 O O . VAL A 1 89 ? -0.250 1.809 14.252 1.00 35.78 89 VAL A O 1
ATOM 656 N N . VAL A 1 90 ? 1.292 3.278 14.950 1.00 31.62 90 VAL A N 1
ATOM 657 C CA . VAL A 1 90 ? 0.836 3.360 16.339 1.00 31.62 90 VAL A CA 1
ATOM 658 C C . VAL A 1 90 ? -0.060 4.586 16.483 1.00 31.62 90 VAL A C 1
ATOM 660 O O . VAL A 1 90 ? 0.419 5.712 16.617 1.00 31.62 90 VAL A O 1
ATOM 663 N N . ASP A 1 91 ? -1.373 4.359 16.465 1.00 40.16 91 ASP A N 1
ATOM 664 C CA . ASP A 1 91 ? -2.349 5.294 17.024 1.00 40.16 91 ASP A CA 1
ATOM 665 C C . ASP A 1 91 ? -2.132 5.359 18.543 1.00 40.16 91 ASP A C 1
ATOM 667 O O . ASP A 1 91 ? -2.577 4.491 19.295 1.00 40.16 91 ASP A O 1
ATOM 671 N N . HIS A 1 92 ? -1.419 6.382 19.014 1.00 33.94 92 HIS A N 1
ATOM 672 C CA . HIS A 1 92 ? -1.414 6.739 20.430 1.00 33.94 92 HIS A CA 1
ATOM 673 C C . HIS A 1 92 ? -2.445 7.845 20.665 1.00 33.94 92 HIS A C 1
ATOM 675 O O . HIS A 1 92 ? -2.197 9.023 20.405 1.00 33.94 92 HIS A O 1
ATOM 681 N N . TRP A 1 93 ? -3.616 7.440 21.155 1.00 32.38 93 TRP A N 1
ATOM 682 C CA . TRP A 1 93 ? -4.632 8.331 21.701 1.00 32.38 93 TRP A CA 1
ATOM 683 C C . TRP A 1 93 ? -4.471 8.368 23.226 1.00 32.38 93 TRP A C 1
ATOM 685 O O . TRP A 1 93 ? -4.873 7.433 23.912 1.00 32.38 93 TRP A O 1
ATOM 695 N N . GLU A 1 94 ? -3.919 9.453 23.768 1.00 31.09 94 GLU A N 1
ATOM 696 C CA . GLU A 1 94 ? -4.202 9.872 25.144 1.00 31.09 94 GLU A CA 1
ATOM 697 C C . GLU A 1 94 ? -4.627 11.341 25.139 1.00 31.09 94 GLU A C 1
ATOM 699 O O . GLU A 1 94 ? -3.899 12.244 24.720 1.00 31.09 94 GLU A O 1
ATOM 704 N N . GLY A 1 95 ? -5.859 11.577 25.586 1.00 40.94 95 GLY A N 1
ATOM 705 C CA . GLY A 1 95 ? -6.383 12.910 25.806 1.00 40.94 95 GLY A CA 1
ATOM 706 C C . GLY A 1 95 ? -5.664 13.611 26.959 1.00 40.94 95 GLY A C 1
ATOM 707 O O . GLY A 1 95 ? -5.580 13.087 28.064 1.00 40.94 95 GLY A O 1
ATOM 708 N N . ALA A 1 96 ? -5.243 14.854 26.734 1.00 30.64 96 ALA A N 1
ATOM 709 C CA . ALA A 1 96 ? -4.956 15.801 27.804 1.00 30.64 96 ALA A CA 1
ATOM 710 C C . ALA A 1 96 ? -5.288 17.236 27.361 1.00 30.64 96 ALA A C 1
ATOM 712 O O . ALA A 1 96 ? -4.536 17.900 26.656 1.00 30.64 96 ALA A O 1
ATOM 713 N N . VAL A 1 97 ? -6.467 17.685 27.795 1.00 39.47 97 VAL A N 1
ATOM 714 C CA . VAL A 1 97 ? -6.891 19.065 28.088 1.00 39.47 97 VAL A CA 1
ATOM 715 C C . VAL A 1 97 ? -5.812 20.147 27.871 1.00 39.47 97 VAL A C 1
ATOM 717 O O . VAL A 1 97 ? -4.986 20.411 28.747 1.00 39.47 97 VAL A O 1
ATOM 720 N N . GLN A 1 98 ? -5.896 20.888 26.760 1.00 36.28 98 GLN A N 1
ATOM 721 C CA . GLN A 1 98 ? -5.231 22.189 26.633 1.00 36.28 98 GLN A CA 1
ATOM 722 C C . GLN A 1 98 ? -6.003 23.226 27.459 1.00 36.28 98 GLN A C 1
ATOM 724 O O . GLN A 1 98 ? -7.043 23.755 27.061 1.00 36.28 98 GLN A O 1
ATOM 729 N N . ARG A 1 99 ? -5.493 23.496 28.666 1.00 32.94 99 ARG A N 1
ATOM 730 C CA . ARG A 1 99 ? -5.935 24.607 29.514 1.00 32.94 99 ARG A CA 1
ATOM 731 C C . ARG A 1 99 ? -5.809 25.929 28.751 1.00 32.94 99 ARG A C 1
ATOM 733 O O . ARG A 1 99 ? -4.757 26.240 28.199 1.00 32.94 99 ARG A O 1
ATOM 740 N N . ARG A 1 100 ? -6.880 26.727 28.801 1.00 43.88 100 ARG A N 1
ATOM 741 C CA . ARG A 1 100 ? -6.919 28.134 28.383 1.00 43.88 100 ARG A CA 1
ATOM 742 C C . ARG A 1 100 ? -5.709 28.901 28.934 1.00 43.88 100 ARG A C 1
ATOM 744 O O . ARG A 1 100 ? -5.490 28.909 30.145 1.00 43.88 100 ARG A O 1
ATOM 751 N N . ARG A 1 101 ? -5.022 29.648 28.072 1.00 34.94 101 ARG A N 1
ATOM 752 C CA . ARG A 1 101 ? -4.380 30.916 28.436 1.00 34.94 101 ARG A CA 1
ATOM 753 C C . ARG A 1 101 ? -4.699 31.940 27.353 1.00 34.94 101 ARG A C 1
ATOM 755 O O . ARG A 1 101 ? -4.266 31.802 26.216 1.00 34.94 101 ARG A O 1
ATOM 762 N N . SER A 1 102 ? -5.508 32.925 27.727 1.00 40.47 102 SER A N 1
ATOM 763 C CA . SER A 1 102 ? -5.733 34.155 26.971 1.00 40.47 102 SER A CA 1
ATOM 764 C C . SER A 1 102 ? -4.408 34.908 26.772 1.00 40.47 102 SER A C 1
ATOM 766 O O . SER A 1 102 ? -3.575 34.884 27.683 1.00 40.47 102 SER A O 1
ATOM 768 N N . PRO A 1 103 ? -4.201 35.606 25.645 1.00 41.81 103 PRO A N 1
ATOM 769 C CA . PRO A 1 103 ? -3.092 36.545 25.505 1.00 41.81 103 PRO A CA 1
ATOM 770 C C . PRO A 1 103 ? -3.345 37.821 26.339 1.00 41.81 103 PRO A C 1
ATOM 772 O O . PRO A 1 103 ? -4.498 38.253 26.444 1.00 41.81 103 PRO A O 1
ATOM 775 N N . PRO A 1 104 ? -2.313 38.435 26.950 1.00 38.03 104 PRO A N 1
ATOM 776 C CA . PRO A 1 104 ? -2.460 39.713 27.638 1.00 38.03 104 PRO A CA 1
ATOM 777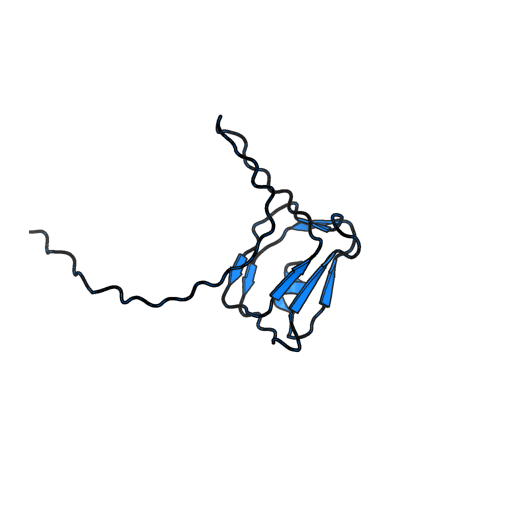 C C . PRO A 1 104 ? -2.628 40.866 26.637 1.00 38.03 104 PRO A C 1
ATOM 779 O O . PRO A 1 104 ? -2.040 40.870 25.556 1.00 38.03 104 PRO A O 1
ATOM 782 N N . ALA A 1 105 ? -3.441 41.849 27.023 1.00 44.47 105 ALA A N 1
ATOM 783 C CA . ALA A 1 105 ? -3.640 43.096 26.299 1.00 44.47 105 ALA A CA 1
ATOM 784 C C . ALA A 1 105 ? -2.327 43.889 26.206 1.00 44.47 105 ALA A C 1
ATOM 786 O O . ALA A 1 105 ? -1.691 44.157 27.226 1.00 44.47 105 ALA A O 1
ATOM 787 N N . HIS A 1 106 ? -1.952 44.295 24.994 1.00 46.81 106 HIS A N 1
ATOM 788 C CA . HIS A 1 106 ? -0.917 45.300 24.785 1.00 46.81 106 HIS A CA 1
ATOM 789 C C . HIS A 1 106 ? -1.571 46.686 24.747 1.00 46.81 106 HIS A C 1
ATOM 791 O O . HIS A 1 106 ? -2.459 46.939 23.932 1.00 46.81 106 HIS A O 1
ATOM 797 N N . ARG A 1 107 ? -1.150 47.531 25.690 1.00 47.44 107 ARG A N 1
ATOM 798 C CA . ARG A 1 107 ? -1.304 48.988 25.693 1.00 47.44 107 ARG A CA 1
ATOM 799 C C . ARG A 1 107 ? -0.164 49.607 24.894 1.00 47.44 107 ARG A C 1
ATOM 801 O O . ARG A 1 107 ? 0.947 49.035 24.966 1.00 47.44 107 ARG A O 1
#

Organism: Streptomyces rapamycinicus (strain ATCC 29253 / DSM 41530 / NRRL 5491 / AYB-994) (NCBI:txid1343740)

Sequence (107 aa):
MKSAFGDAQAGDRIVLADGTYSIGKMTGKNGTAAEPITVVAENRGKAVIGDGQLEVAGSSYVTFEGLQFTSTCHRWAPHSKVLTGYLEVVDHWEGAVQRRRSPPAHR

Radius of gyration: 18.77 Å; Cα contacts (8 Å, |Δi|>4): 176; chains: 1; bounding box: 41×58×41 Å

Nearest PDB structures (foldseek):
  7dmk-assembly4_D  TM=8.044E-01  e=7.696E-04  Bacteroides clarus
  7dmk-assembly3_C  TM=8.207E-01  e=1.333E-03  Bacteroides clarus
  7dmk-assembly1_A  TM=8.140E-01  e=1.923E-03  Bacteroides clarus
  8bwk-assembly2_B  TM=8.328E-01  e=3.332E-03  uncultured bacterium
  7o7a-assembly1_B  TM=8.037E-01  e=3.765E-03  Pseudopedobacter saltans DSM 12145